Protein AF-A0A4Y3QMG8-F1 (afdb_monomer)

Structure (mmCIF, N/CA/C/O backbone):
data_AF-A0A4Y3QMG8-F1
#
_entry.id   AF-A0A4Y3QMG8-F1
#
loop_
_atom_site.group_PDB
_atom_site.id
_atom_site.type_symbol
_atom_site.label_atom_id
_atom_site.label_alt_id
_atom_site.label_comp_id
_atom_site.label_asym_id
_atom_site.label_entity_id
_atom_site.label_seq_id
_atom_site.pdbx_PDB_ins_code
_atom_site.Cartn_x
_atom_site.Cartn_y
_atom_site.Cartn_z
_atom_site.occupancy
_atom_site.B_iso_or_equiv
_atom_site.auth_seq_id
_atom_site.auth_comp_id
_atom_site.auth_asym_id
_atom_site.auth_atom_id
_atom_site.pdbx_PDB_mode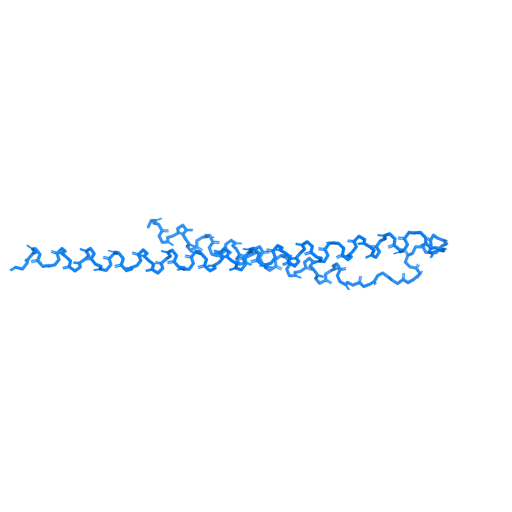l_num
ATOM 1 N N . MET A 1 1 ? -20.392 2.015 13.491 1.00 55.34 1 MET A N 1
ATOM 2 C CA . MET A 1 1 ? -20.307 3.338 12.833 1.00 55.34 1 MET A CA 1
ATOM 3 C C . MET A 1 1 ? -18.857 3.755 12.583 1.00 55.34 1 MET A C 1
ATOM 5 O O . MET A 1 1 ? -18.570 4.089 11.444 1.00 55.34 1 MET A O 1
ATOM 9 N N . ASP A 1 2 ? -17.934 3.649 13.554 1.00 60.28 2 ASP A N 1
ATOM 10 C CA . ASP A 1 2 ? -16.484 3.860 13.311 1.00 60.28 2 ASP A CA 1
ATOM 11 C C . ASP A 1 2 ? -15.742 2.591 12.851 1.00 60.28 2 ASP A C 1
ATOM 13 O O . ASP A 1 2 ? -14.895 2.646 11.957 1.00 60.28 2 ASP A O 1
ATOM 17 N N . THR A 1 3 ? -16.122 1.419 13.363 1.00 64.50 3 THR A N 1
ATOM 18 C CA . THR A 1 3 ? -15.572 0.118 12.937 1.00 64.50 3 THR A CA 1
ATOM 19 C C . THR A 1 3 ? -15.814 -0.150 11.446 1.00 64.50 3 THR A C 1
ATOM 21 O O . THR A 1 3 ? -14.966 -0.730 10.768 1.00 64.50 3 THR A O 1
ATOM 24 N N . ASP A 1 4 ? -16.934 0.349 10.911 1.00 78.69 4 ASP A N 1
ATOM 25 C CA . ASP A 1 4 ? -17.294 0.258 9.491 1.00 78.69 4 ASP A CA 1
ATOM 26 C C . ASP A 1 4 ? -16.368 1.119 8.613 1.00 78.69 4 ASP A C 1
ATOM 28 O O . ASP A 1 4 ? -15.974 0.704 7.523 1.00 78.69 4 ASP A O 1
ATOM 32 N N . VAL A 1 5 ? -15.958 2.296 9.105 1.00 83.88 5 VAL A N 1
ATOM 33 C CA . VAL A 1 5 ? -15.017 3.186 8.405 1.00 83.88 5 VAL A CA 1
ATOM 34 C C . VAL A 1 5 ? -13.621 2.572 8.378 1.00 83.88 5 VAL A C 1
ATOM 36 O O . VAL A 1 5 ? -12.975 2.570 7.330 1.00 83.88 5 VAL A O 1
ATOM 39 N N . LEU A 1 6 ? -13.159 2.004 9.495 1.00 80.94 6 LEU A N 1
ATOM 40 C CA . LEU A 1 6 ? -11.867 1.313 9.556 1.00 80.94 6 LEU A CA 1
ATOM 41 C C . LEU A 1 6 ? -11.854 0.057 8.672 1.00 80.94 6 LEU A C 1
ATOM 43 O O . LEU A 1 6 ? -10.858 -0.213 7.999 1.00 80.94 6 LEU A O 1
ATOM 47 N N . ALA A 1 7 ? -12.968 -0.676 8.603 1.00 78.44 7 ALA A N 1
ATOM 48 C CA . ALA A 1 7 ? -13.117 -1.813 7.697 1.00 78.44 7 ALA A CA 1
ATOM 49 C C . ALA A 1 7 ? -13.047 -1.390 6.217 1.00 78.44 7 ALA A C 1
ATOM 51 O O . ALA A 1 7 ? -12.337 -2.019 5.428 1.00 78.44 7 ALA A O 1
ATOM 52 N N . GLU A 1 8 ? -13.713 -0.296 5.840 1.00 87.06 8 GLU A N 1
ATOM 53 C CA . GLU A 1 8 ? -13.665 0.241 4.474 1.00 87.06 8 GLU A CA 1
ATOM 54 C C . GLU A 1 8 ? -12.264 0.762 4.107 1.00 87.06 8 GLU A C 1
ATOM 56 O O . GLU A 1 8 ? -11.777 0.545 2.991 1.00 87.06 8 GLU A O 1
ATOM 61 N N . GLN A 1 9 ? -11.570 1.401 5.054 1.00 84.88 9 GLN A N 1
ATOM 62 C CA . GLN A 1 9 ? -10.182 1.831 4.878 1.00 84.88 9 GLN A CA 1
ATOM 63 C C . GLN A 1 9 ? -9.247 0.636 4.675 1.00 84.88 9 GLN A C 1
ATOM 65 O O . GLN A 1 9 ? -8.443 0.650 3.742 1.00 84.88 9 GLN A O 1
ATOM 70 N N . ALA A 1 10 ? -9.381 -0.423 5.477 1.00 82.25 10 ALA A N 1
ATOM 71 C CA . ALA A 1 10 ? -8.602 -1.649 5.316 1.00 82.25 10 ALA A CA 1
ATOM 72 C C . ALA A 1 10 ? -8.857 -2.317 3.951 1.00 82.25 10 ALA A C 1
ATOM 74 O O . ALA A 1 10 ? -7.909 -2.674 3.250 1.00 82.25 10 ALA A O 1
ATOM 75 N N . SER A 1 11 ? -10.126 -2.413 3.536 1.00 87.06 11 SER A N 1
ATOM 76 C CA . SER A 1 11 ? -10.531 -2.926 2.218 1.00 87.06 11 SER A CA 1
ATOM 77 C C . SER A 1 11 ? -9.924 -2.109 1.071 1.00 87.06 11 SER A 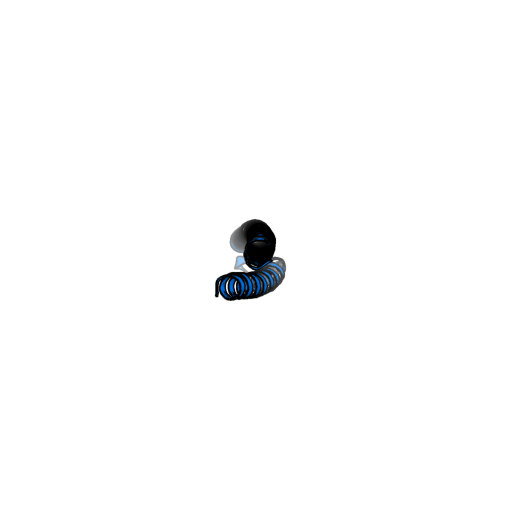C 1
ATOM 79 O O . SER A 1 11 ? -9.357 -2.655 0.120 1.00 87.06 11 SER A O 1
ATOM 81 N N . THR A 1 12 ? -9.979 -0.780 1.170 1.00 90.38 12 THR A N 1
ATOM 82 C CA . THR A 1 12 ? -9.401 0.128 0.172 1.00 90.38 12 THR A CA 1
ATOM 83 C C . THR A 1 12 ? -7.884 -0.006 0.096 1.00 90.38 12 THR A C 1
ATOM 85 O O . THR A 1 12 ? -7.340 -0.109 -1.003 1.00 90.38 12 THR A O 1
ATOM 88 N N . LEU A 1 13 ? -7.199 -0.065 1.240 1.00 83.44 13 LEU A N 1
ATOM 89 C CA . LEU A 1 13 ? -5.751 -0.265 1.293 1.00 83.44 13 LEU A CA 1
ATOM 90 C C . LEU A 1 13 ? -5.338 -1.612 0.687 1.00 83.44 13 LEU A C 1
ATOM 92 O O . LEU A 1 13 ? -4.346 -1.663 -0.034 1.00 83.44 13 LEU A O 1
ATOM 96 N N . GLY A 1 14 ? -6.120 -2.674 0.912 1.00 82.44 14 GLY A N 1
ATOM 97 C CA . GLY A 1 14 ? -5.922 -3.971 0.259 1.00 82.44 14 GLY A CA 1
ATOM 98 C C . GLY A 1 14 ? -5.967 -3.864 -1.267 1.00 82.44 14 GLY A C 1
ATOM 99 O O . GLY A 1 14 ? -4.999 -4.212 -1.938 1.00 82.44 14 GLY A O 1
ATOM 100 N N . ARG A 1 15 ? -7.031 -3.264 -1.818 1.00 88.31 15 ARG A N 1
ATOM 101 C CA . ARG A 1 15 ? -7.170 -3.060 -3.275 1.00 88.31 15 ARG A CA 1
ATOM 102 C C . ARG A 1 15 ? -6.041 -2.214 -3.871 1.00 88.31 15 ARG A C 1
ATOM 104 O O . ARG A 1 15 ? -5.592 -2.476 -4.986 1.00 88.31 15 ARG A O 1
ATOM 111 N N . VAL A 1 16 ? -5.590 -1.186 -3.149 1.00 86.81 16 VAL A N 1
ATOM 112 C CA . VAL A 1 16 ? -4.461 -0.348 -3.579 1.00 86.81 16 VAL A CA 1
ATOM 113 C C . VAL A 1 16 ? -3.157 -1.146 -3.567 1.00 86.81 16 VAL A C 1
ATOM 115 O O . VAL A 1 16 ? -2.391 -1.034 -4.523 1.00 86.81 16 VAL A O 1
ATOM 118 N N . SER A 1 17 ? -2.922 -1.979 -2.548 1.00 80.38 17 SER A N 1
ATOM 119 C CA . SER A 1 17 ? -1.758 -2.873 -2.502 1.00 80.38 17 SER A CA 1
ATOM 120 C C . SER A 1 17 ? -1.726 -3.804 -3.712 1.00 80.38 17 SER A C 1
ATOM 122 O O . SER A 1 17 ? -0.724 -3.829 -4.422 1.00 80.38 17 SER A O 1
ATOM 124 N N . ASP A 1 18 ? -2.841 -4.472 -4.022 1.00 85.62 18 ASP A N 1
ATOM 125 C CA . ASP A 1 18 ? -2.937 -5.382 -5.172 1.00 85.62 18 ASP A CA 1
ATOM 126 C C . ASP A 1 18 ? -2.653 -4.658 -6.501 1.00 85.62 18 ASP A C 1
ATOM 128 O O . ASP A 1 18 ? -1.967 -5.171 -7.390 1.00 85.62 18 ASP A O 1
ATOM 132 N N . SER A 1 19 ? -3.138 -3.419 -6.639 1.00 86.44 19 SER A N 1
ATOM 133 C CA . SER A 1 19 ? -2.875 -2.593 -7.820 1.00 86.44 19 SER A CA 1
ATOM 134 C C . SER A 1 19 ? -1.402 -2.185 -7.937 1.00 86.44 19 SER A C 1
ATOM 136 O O . SER A 1 19 ? -0.8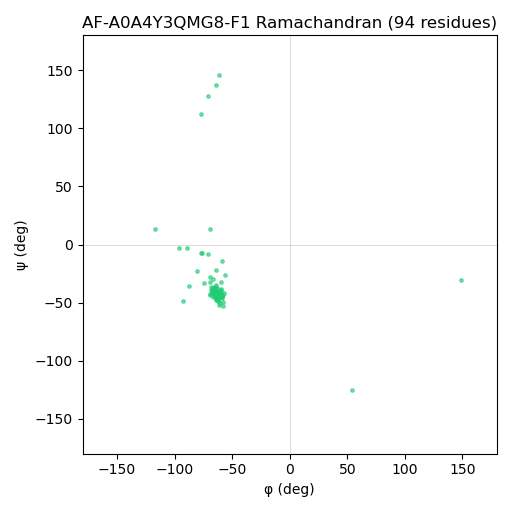69 -2.139 -9.048 1.00 86.44 19 SER A O 1
ATOM 138 N N . LEU A 1 20 ? -0.738 -1.874 -6.820 1.00 82.44 20 LEU A N 1
ATOM 139 C CA . LEU A 1 20 ? 0.702 -1.593 -6.784 1.00 82.44 20 LEU A CA 1
ATOM 140 C C . LEU A 1 20 ? 1.521 -2.859 -7.065 1.00 82.44 20 LEU A C 1
ATOM 142 O O . LEU A 1 20 ? 2.595 -2.786 -7.674 1.00 82.44 20 LEU A O 1
ATOM 146 N N . ASP A 1 21 ? 1.009 -4.023 -6.661 1.00 80.31 21 ASP A N 1
ATOM 147 C CA . ASP A 1 21 ? 1.590 -5.323 -6.970 1.00 80.31 21 ASP A CA 1
ATOM 148 C C . ASP A 1 21 ? 1.623 -5.597 -8.470 1.00 80.31 21 ASP A C 1
ATOM 150 O O . ASP A 1 21 ? 2.696 -5.831 -9.042 1.00 80.31 21 ASP A O 1
ATOM 154 N N . ALA A 1 22 ? 0.472 -5.444 -9.123 1.00 82.19 22 ALA A N 1
ATOM 155 C CA . ALA A 1 22 ? 0.352 -5.572 -10.569 1.00 82.19 22 ALA A CA 1
ATOM 156 C C . ALA A 1 22 ? 1.241 -4.560 -11.317 1.00 82.19 22 ALA A C 1
ATOM 158 O O . ALA A 1 22 ? 1.947 -4.928 -12.260 1.00 82.19 22 ALA A O 1
ATOM 159 N N . ALA A 1 23 ? 1.260 -3.297 -10.874 1.00 79.75 23 ALA A N 1
ATOM 160 C CA . ALA A 1 23 ? 2.053 -2.246 -11.509 1.00 79.75 23 ALA A CA 1
ATOM 161 C C . ALA A 1 23 ? 3.564 -2.517 -11.430 1.00 79.75 23 ALA A C 1
ATOM 163 O O . ALA A 1 23 ? 4.277 -2.297 -12.411 1.00 79.75 23 ALA A O 1
ATOM 164 N N . ALA A 1 24 ? 4.069 -3.029 -10.302 1.00 75.25 24 ALA A N 1
ATOM 165 C CA . ALA A 1 24 ? 5.503 -3.306 -10.183 1.00 75.25 24 ALA A CA 1
ATOM 166 C C . ALA A 1 24 ? 5.920 -4.547 -10.969 1.00 75.25 24 ALA A C 1
ATOM 168 O O . ALA A 1 24 ? 7.013 -4.565 -11.529 1.00 75.25 24 ALA A O 1
ATOM 169 N N . SER A 1 25 ? 5.047 -5.555 -11.066 1.00 74.44 25 SER A N 1
ATOM 170 C CA . SER A 1 25 ? 5.289 -6.714 -11.930 1.00 74.44 25 SER A CA 1
ATOM 171 C C . SER A 1 25 ? 5.434 -6.290 -13.400 1.00 74.44 25 SER A C 1
ATOM 173 O O . SER A 1 25 ? 6.367 -6.716 -14.083 1.00 74.44 25 SER A O 1
ATOM 175 N N . ALA A 1 26 ? 4.586 -5.363 -13.862 1.00 75.00 26 ALA A N 1
ATOM 176 C CA . ALA A 1 26 ? 4.687 -4.795 -15.204 1.00 75.00 26 ALA A CA 1
ATOM 177 C C . ALA A 1 26 ? 5.963 -3.952 -15.395 1.00 75.00 26 ALA A C 1
ATOM 179 O O . ALA A 1 26 ? 6.665 -4.119 -16.392 1.00 75.00 26 ALA A O 1
ATOM 180 N N . ALA A 1 27 ? 6.298 -3.084 -14.433 1.00 68.56 27 ALA A N 1
ATOM 181 C CA . ALA A 1 27 ? 7.479 -2.216 -14.503 1.00 68.56 27 ALA A CA 1
ATOM 182 C C . ALA A 1 27 ? 8.813 -2.980 -14.392 1.00 68.56 27 ALA A C 1
ATOM 184 O O . ALA A 1 27 ? 9.823 -2.538 -14.935 1.00 68.56 27 ALA A O 1
ATOM 185 N N . GLY A 1 28 ? 8.824 -4.125 -13.705 1.00 65.88 28 GLY A N 1
ATOM 186 C CA . GLY A 1 28 ? 10.004 -4.975 -13.539 1.00 65.88 28 GLY A CA 1
ATOM 187 C C . GLY A 1 28 ? 10.354 -5.824 -14.762 1.00 65.88 28 GLY A C 1
ATOM 188 O O . GLY A 1 28 ? 11.403 -6.464 -14.762 1.00 65.88 28 GLY A O 1
ATOM 189 N N . THR A 1 29 ? 9.511 -5.845 -15.800 1.00 70.06 29 THR A N 1
ATOM 190 C CA . THR A 1 29 ? 9.788 -6.592 -17.033 1.00 70.06 29 THR A CA 1
ATOM 191 C C . THR A 1 29 ? 10.803 -5.815 -17.885 1.00 70.06 29 THR A C 1
ATOM 193 O O . THR A 1 29 ? 10.465 -4.742 -18.389 1.00 70.06 29 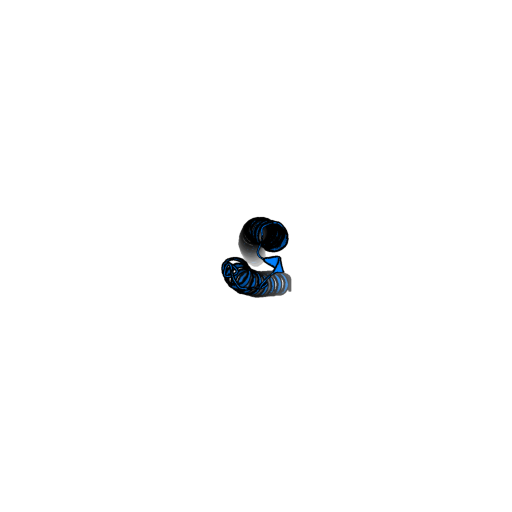THR A O 1
ATOM 196 N N . PRO A 1 30 ? 12.043 -6.314 -18.074 1.00 64.38 30 PRO A N 1
ATOM 197 C CA . PRO A 1 30 ? 13.063 -5.590 -18.826 1.00 64.38 30 PRO A CA 1
ATOM 198 C C . PRO A 1 30 ? 12.644 -5.412 -20.284 1.00 64.38 30 PRO A C 1
ATOM 200 O O . PRO A 1 30 ? 12.175 -6.356 -20.925 1.00 64.38 30 PRO A O 1
ATOM 203 N N . LEU A 1 31 ? 12.870 -4.221 -20.839 1.00 65.81 31 LEU A N 1
ATOM 204 C CA . LEU A 1 31 ? 12.669 -3.999 -22.267 1.00 65.81 31 LEU A CA 1
ATOM 205 C C . LEU A 1 31 ? 13.766 -4.740 -23.050 1.00 65.81 31 LEU A C 1
ATOM 207 O O . LEU A 1 31 ? 14.952 -4.551 -22.758 1.00 65.81 31 LEU A O 1
ATOM 211 N N . PRO A 1 32 ? 13.418 -5.578 -24.046 1.00 66.56 32 PRO A N 1
ATOM 212 C CA . PRO A 1 32 ? 14.424 -6.242 -24.861 1.00 66.56 32 PRO A CA 1
ATOM 213 C C . PRO A 1 32 ? 15.267 -5.201 -25.603 1.00 66.56 32 PRO A C 1
ATOM 215 O O . PRO A 1 32 ? 14.758 -4.168 -26.035 1.00 66.56 32 PRO A O 1
ATOM 218 N N . GLY A 1 33 ? 16.557 -5.482 -25.808 1.00 60.50 33 GLY A N 1
ATOM 219 C CA . GLY A 1 33 ? 17.473 -4.567 -26.505 1.00 60.50 33 GLY A CA 1
ATOM 220 C C . GLY A 1 33 ? 17.046 -4.221 -27.939 1.00 60.50 33 GLY A C 1
ATOM 221 O O . GLY A 1 33 ? 17.541 -3.260 -28.510 1.00 60.50 33 GLY A O 1
ATOM 222 N N . SER A 1 34 ? 16.099 -4.964 -28.516 1.00 62.91 34 SER A N 1
ATOM 223 C CA . SER A 1 34 ? 15.482 -4.704 -29.819 1.00 62.91 34 SER A CA 1
ATOM 224 C C . SER A 1 34 ? 14.153 -3.936 -29.755 1.00 62.91 34 SER A C 1
ATOM 226 O O . SER A 1 34 ? 13.618 -3.604 -30.812 1.00 62.91 34 SER A O 1
ATOM 228 N N . ALA A 1 35 ? 13.621 -3.621 -28.564 1.00 63.81 35 ALA A N 1
ATOM 229 C CA . ALA A 1 35 ? 12.291 -3.023 -28.368 1.00 63.81 35 ALA A CA 1
ATOM 230 C C . ALA A 1 35 ? 12.086 -1.704 -29.128 1.00 63.81 35 ALA A C 1
ATOM 232 O O . ALA A 1 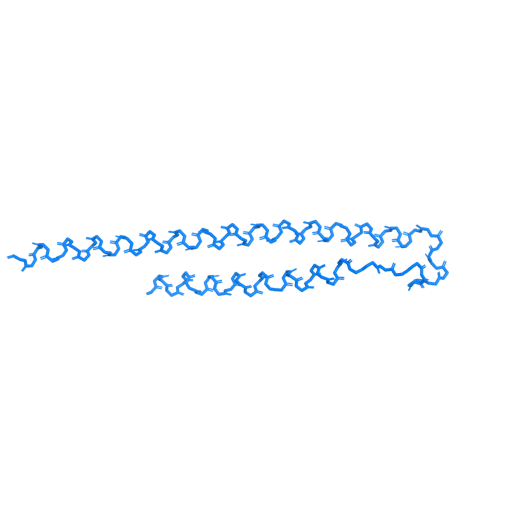35 ? 10.962 -1.361 -29.481 1.00 63.81 35 ALA A O 1
ATOM 233 N N . PHE A 1 36 ? 13.174 -0.982 -29.405 1.00 67.56 36 PHE A N 1
ATOM 234 C CA . PHE A 1 36 ? 13.147 0.298 -30.110 1.00 67.56 36 PHE A CA 1
ATOM 235 C C . PHE A 1 36 ? 13.887 0.282 -31.459 1.00 67.56 36 PHE A C 1
ATOM 237 O O . PHE A 1 36 ? 14.143 1.339 -32.038 1.00 67.56 36 PHE A O 1
ATOM 244 N N . GLY A 1 37 ? 14.238 -0.894 -31.994 1.00 66.94 37 GLY A N 1
ATOM 245 C CA . GLY A 1 37 ? 14.910 -1.008 -33.294 1.00 66.94 37 GLY A CA 1
ATOM 246 C C . GLY A 1 37 ? 16.194 -0.166 -33.376 1.00 66.94 37 GLY A C 1
ATOM 247 O O . GLY A 1 37 ? 17.069 -0.276 -32.525 1.00 66.94 37 GLY A O 1
ATOM 248 N N . VAL A 1 38 ? 16.309 0.708 -34.381 1.00 59.44 38 VAL A N 1
ATOM 249 C CA . VAL A 1 38 ? 17.494 1.571 -34.606 1.00 59.44 38 VAL A CA 1
ATOM 250 C C . VAL A 1 38 ? 17.726 2.586 -33.470 1.00 59.44 38 VAL A C 1
ATOM 252 O O . VAL A 1 38 ? 18.856 3.022 -33.261 1.00 59.44 38 VAL A O 1
ATOM 255 N N . LEU A 1 39 ? 16.694 2.920 -32.684 1.00 58.84 39 LEU A N 1
ATOM 256 C CA . LEU A 1 39 ? 16.800 3.806 -31.513 1.00 58.84 39 LEU A CA 1
ATOM 257 C C . LEU A 1 39 ? 17.441 3.117 -30.292 1.00 58.84 39 LEU A C 1
ATOM 259 O O . LEU A 1 39 ? 17.726 3.772 -29.288 1.00 58.84 39 LEU A O 1
ATOM 263 N N . ALA A 1 40 ? 17.688 1.805 -30.365 1.00 57.62 40 ALA A N 1
ATOM 264 C CA . ALA A 1 40 ? 18.327 1.035 -29.303 1.00 57.62 40 ALA A CA 1
ATOM 265 C C . ALA A 1 40 ? 19.827 1.333 -29.115 1.00 57.62 40 ALA A C 1
ATOM 267 O O . ALA A 1 40 ? 20.415 0.887 -28.134 1.00 57.62 40 ALA A O 1
ATOM 268 N N . SER A 1 41 ? 20.448 2.114 -30.005 1.00 58.78 41 SER A N 1
ATOM 269 C CA . SER A 1 41 ? 21.893 2.387 -30.048 1.00 58.78 41 SER A CA 1
ATOM 270 C C . SER A 1 41 ? 22.460 3.250 -28.902 1.00 58.78 41 SER A C 1
ATOM 272 O O . SER A 1 41 ? 23.618 3.652 -28.965 1.00 58.78 41 SER A O 1
ATOM 274 N N . GLY A 1 42 ? 21.712 3.473 -27.814 1.00 58.94 42 GLY A N 1
ATOM 275 C CA . GLY A 1 42 ? 22.332 3.787 -26.516 1.00 58.94 42 GLY A CA 1
ATOM 276 C C . GLY A 1 42 ? 21.540 4.696 -25.579 1.00 58.94 42 GLY A C 1
ATOM 277 O O . GLY A 1 42 ? 21.645 4.537 -24.368 1.00 58.94 42 GLY A O 1
ATOM 278 N N . ILE A 1 43 ? 20.719 5.617 -26.094 1.00 65.75 43 ILE A N 1
ATOM 279 C CA . ILE A 1 43 ? 20.067 6.637 -25.244 1.00 65.75 43 ILE A CA 1
ATOM 280 C C . ILE A 1 43 ? 18.682 6.188 -24.773 1.00 65.75 43 ILE A C 1
ATOM 282 O O . ILE A 1 43 ? 18.380 6.255 -23.584 1.00 65.75 43 ILE A O 1
ATOM 286 N N . VAL A 1 44 ? 17.839 5.704 -25.689 1.00 70.69 44 VAL A N 1
ATOM 287 C CA . VAL A 1 44 ? 16.423 5.430 -25.386 1.00 70.69 44 VAL A CA 1
ATOM 288 C C . VAL A 1 44 ? 16.273 4.238 -24.444 1.00 70.69 44 VAL A C 1
ATOM 290 O O . VAL A 1 44 ? 15.520 4.312 -23.481 1.00 70.69 44 VAL A O 1
ATOM 293 N N . VAL A 1 45 ? 17.039 3.166 -24.664 1.00 71.69 45 VAL A N 1
ATOM 294 C CA . VAL A 1 45 ? 16.998 1.965 -23.811 1.00 71.69 45 VAL A CA 1
ATOM 295 C C . VAL A 1 45 ? 17.551 2.260 -22.414 1.00 71.69 45 VAL A C 1
ATOM 297 O O . VAL A 1 45 ? 16.958 1.841 -21.425 1.00 71.69 45 VAL A O 1
ATOM 300 N N . GLY A 1 46 ? 18.643 3.027 -22.313 1.00 71.88 46 GLY A N 1
ATOM 301 C CA . GLY A 1 46 ? 19.207 3.441 -21.025 1.00 71.88 46 GLY A CA 1
ATOM 302 C C . GLY A 1 46 ? 18.248 4.325 -20.224 1.00 71.88 46 GLY A C 1
ATOM 303 O O . GLY A 1 46 ? 18.002 4.057 -19.050 1.00 71.88 46 GLY A O 1
ATOM 304 N N . ALA A 1 47 ? 17.647 5.330 -20.868 1.00 76.44 47 ALA A N 1
ATOM 305 C CA . ALA A 1 47 ? 16.654 6.197 -20.238 1.00 76.44 47 ALA A CA 1
ATOM 306 C C . ALA A 1 47 ? 15.380 5.433 -19.838 1.00 76.44 47 ALA A C 1
ATOM 308 O O . ALA A 1 47 ? 14.869 5.640 -18.740 1.00 76.44 47 ALA A O 1
ATOM 309 N N . ALA A 1 48 ? 14.894 4.517 -20.683 1.00 75.12 48 ALA A N 1
ATOM 310 C CA . ALA A 1 48 ? 13.719 3.701 -20.389 1.00 75.12 48 ALA A CA 1
ATOM 311 C C . ALA A 1 48 ? 13.963 2.740 -19.214 1.00 75.12 48 ALA A C 1
ATOM 313 O O . ALA A 1 48 ? 13.127 2.648 -18.320 1.00 75.12 48 ALA A O 1
ATOM 314 N N . ASN A 1 49 ? 15.130 2.091 -19.159 1.00 74.75 49 ASN A N 1
ATOM 315 C CA . ASN A 1 49 ? 15.512 1.244 -18.027 1.00 74.75 49 ASN A CA 1
ATOM 316 C C . ASN A 1 49 ? 15.725 2.063 -16.744 1.00 74.75 49 ASN A C 1
ATOM 318 O O . ASN A 1 49 ? 15.336 1.627 -15.663 1.00 74.75 49 ASN A O 1
ATOM 322 N N . GLY A 1 50 ? 16.292 3.270 -16.850 1.00 79.00 50 GLY A N 1
ATOM 323 C CA . GLY A 1 50 ? 16.411 4.196 -15.723 1.00 79.00 50 GLY A CA 1
ATOM 324 C C . GLY A 1 50 ? 15.049 4.644 -15.188 1.00 79.00 50 GLY A C 1
ATOM 325 O O . GLY A 1 50 ? 14.842 4.674 -13.975 1.00 79.00 50 GLY A O 1
ATOM 326 N N . LEU A 1 51 ? 14.095 4.939 -16.075 1.00 80.69 51 LEU A N 1
ATOM 327 C CA . LEU A 1 51 ? 12.720 5.260 -15.696 1.00 80.69 51 LEU A CA 1
ATOM 328 C C . LEU A 1 51 ? 12.047 4.059 -15.024 1.00 80.69 51 LEU A C 1
ATOM 330 O O . LEU A 1 51 ? 11.507 4.217 -13.937 1.00 80.69 51 LEU A O 1
ATOM 334 N N . ALA A 1 52 ? 12.159 2.863 -15.608 1.00 78.31 52 ALA A N 1
ATOM 335 C CA . ALA A 1 52 ? 11.631 1.631 -15.025 1.00 78.31 52 ALA A CA 1
ATOM 336 C C . ALA A 1 52 ? 12.203 1.369 -13.621 1.00 78.31 52 ALA A C 1
ATOM 338 O O . ALA A 1 52 ? 11.453 1.053 -12.700 1.00 78.31 52 ALA A O 1
ATOM 339 N N . SER A 1 53 ? 13.508 1.590 -13.420 1.00 79.56 53 SER A N 1
ATOM 340 C CA . SER A 1 53 ? 14.153 1.468 -12.108 1.00 79.56 53 SER A CA 1
ATOM 341 C C . SER A 1 53 ? 13.620 2.484 -11.091 1.00 79.56 53 SER A C 1
ATOM 343 O O . SER A 1 53 ? 13.366 2.119 -9.945 1.00 79.56 53 SER A O 1
ATOM 345 N N . ASN A 1 54 ? 13.431 3.748 -11.485 1.00 83.44 54 ASN A N 1
ATOM 346 C CA . ASN A 1 54 ? 12.850 4.768 -10.603 1.00 83.44 54 ASN A CA 1
ATOM 347 C C . ASN A 1 54 ? 11.382 4.457 -10.277 1.00 83.44 54 ASN A C 1
ATOM 349 O O . ASN A 1 54 ? 10.957 4.583 -9.132 1.00 83.44 54 ASN A O 1
ATOM 353 N N . THR A 1 55 ? 10.609 4.001 -11.264 1.00 81.44 55 THR A N 1
ATOM 354 C CA . THR A 1 55 ? 9.230 3.549 -11.063 1.00 81.44 55 THR A CA 1
ATOM 355 C C . THR A 1 55 ? 9.176 2.371 -10.094 1.00 81.44 55 THR A C 1
ATOM 357 O O . THR A 1 55 ? 8.351 2.383 -9.186 1.00 81.44 55 THR A O 1
ATOM 360 N N . ALA A 1 56 ? 10.078 1.394 -10.216 1.00 77.75 56 ALA A N 1
ATOM 361 C CA . ALA A 1 56 ? 10.165 0.276 -9.281 1.00 77.75 56 ALA A CA 1
ATOM 362 C C . ALA A 1 56 ? 10.464 0.740 -7.843 1.00 77.75 56 ALA A C 1
ATOM 364 O O . ALA A 1 56 ? 9.833 0.257 -6.905 1.00 77.75 56 ALA A O 1
ATOM 365 N N . GLN A 1 57 ? 11.360 1.717 -7.660 1.00 82.81 57 GLN A N 1
ATOM 366 C CA . GLN A 1 57 ? 11.640 2.305 -6.344 1.00 82.81 57 GLN A CA 1
ATOM 367 C C . GLN A 1 57 ? 10.423 3.033 -5.761 1.00 82.81 57 GLN A C 1
ATOM 369 O O . GLN A 1 57 ? 10.062 2.787 -4.612 1.00 82.81 57 GLN A O 1
ATOM 374 N N . LEU A 1 58 ? 9.746 3.871 -6.553 1.00 85.81 58 LEU A N 1
ATOM 375 C CA . LEU A 1 58 ? 8.525 4.561 -6.124 1.00 85.81 58 LEU A CA 1
ATOM 376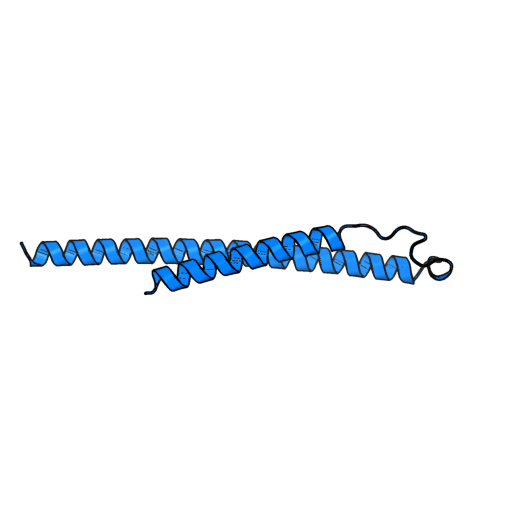 C C . LEU A 1 58 ? 7.421 3.573 -5.733 1.00 85.81 58 LEU A C 1
ATOM 378 O O . LEU A 1 58 ? 6.750 3.769 -4.722 1.00 85.81 58 LEU A O 1
ATOM 382 N N . LEU A 1 59 ? 7.257 2.494 -6.502 1.00 84.00 59 LEU A N 1
ATOM 383 C CA . LEU A 1 59 ? 6.301 1.432 -6.192 1.00 84.00 59 LEU A CA 1
ATOM 384 C C . LEU A 1 59 ? 6.674 0.693 -4.902 1.00 84.00 59 LEU A C 1
ATOM 386 O O . LEU A 1 59 ? 5.784 0.375 -4.119 1.00 84.00 59 LEU A O 1
ATOM 390 N N . SER A 1 60 ? 7.964 0.470 -4.641 1.00 83.06 60 SER A N 1
ATOM 391 C CA . SER A 1 60 ? 8.434 -0.098 -3.373 1.00 83.06 60 SER A CA 1
ATOM 392 C C . SER A 1 60 ? 8.060 0.793 -2.187 1.00 83.06 60 SER A C 1
ATOM 394 O O . SER A 1 60 ? 7.437 0.319 -1.239 1.00 83.06 60 SER A O 1
ATOM 396 N N . SER A 1 61 ? 8.353 2.094 -2.257 1.00 88.12 61 SER A N 1
ATOM 397 C CA . SER A 1 61 ? 7.993 3.041 -1.192 1.00 88.12 61 SER A CA 1
ATOM 398 C C . SER A 1 61 ? 6.478 3.169 -1.011 1.00 88.12 61 SER A C 1
ATOM 400 O O . SER A 1 61 ? 5.995 3.274 0.114 1.00 88.12 61 SER A O 1
ATOM 402 N N . ALA A 1 62 ? 5.707 3.119 -2.101 1.00 84.38 62 ALA A N 1
ATOM 403 C CA . ALA A 1 62 ? 4.249 3.128 -2.031 1.00 84.38 62 ALA A CA 1
ATOM 404 C C . ALA A 1 62 ? 3.704 1.889 -1.300 1.00 84.38 62 ALA A C 1
ATOM 406 O O . ALA A 1 62 ? 2.796 2.020 -0.482 1.00 84.38 62 ALA A O 1
ATOM 407 N N . ARG A 1 63 ? 4.277 0.701 -1.533 1.00 82.44 63 ARG A N 1
ATOM 408 C CA . ARG A 1 63 ? 3.901 -0.525 -0.808 1.00 82.44 63 ARG A CA 1
ATOM 409 C C . ARG A 1 63 ? 4.226 -0.439 0.679 1.00 82.44 63 ARG A C 1
ATOM 411 O O . ARG A 1 63 ? 3.392 -0.809 1.498 1.00 82.44 63 ARG A O 1
ATOM 418 N N . GLU A 1 64 ? 5.403 0.072 1.036 1.00 88.19 64 GLU A N 1
ATOM 419 C CA . GLU A 1 64 ? 5.781 0.278 2.442 1.00 88.19 64 GLU A CA 1
ATOM 420 C C . GLU A 1 64 ? 4.822 1.241 3.153 1.00 88.19 64 GLU A C 1
ATOM 422 O O . GLU A 1 64 ? 4.403 0.988 4.288 1.00 88.19 64 GLU A O 1
ATOM 427 N N . LEU A 1 65 ? 4.420 2.318 2.472 1.00 88.75 65 LEU A N 1
ATOM 428 C CA . LEU A 1 65 ? 3.430 3.257 2.988 1.00 88.75 65 LEU A CA 1
ATOM 429 C C . LEU A 1 65 ? 2.073 2.576 3.203 1.00 88.75 65 LEU A C 1
ATOM 431 O O . LEU A 1 65 ? 1.500 2.702 4.283 1.00 88.75 65 LEU A O 1
ATOM 435 N N . VAL A 1 66 ? 1.579 1.824 2.216 1.00 86.62 66 VAL A N 1
ATOM 436 C CA . VAL A 1 66 ? 0.303 1.097 2.323 1.00 86.62 66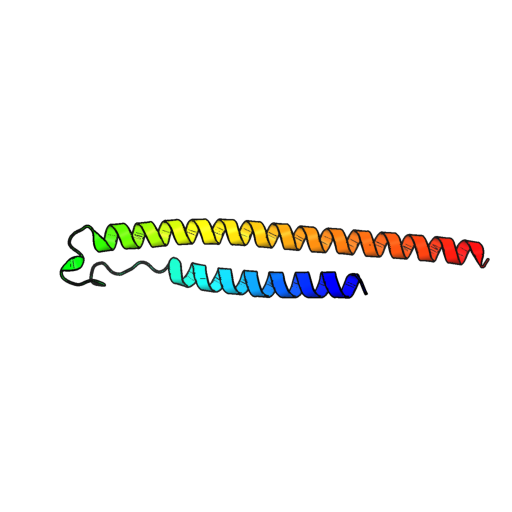 VAL A CA 1
ATOM 437 C C . VAL A 1 66 ? 0.338 0.084 3.468 1.00 86.62 66 VAL A C 1
ATOM 439 O O . VAL A 1 66 ? -0.589 0.062 4.274 1.00 86.62 66 VAL A O 1
ATOM 442 N N . ALA A 1 67 ? 1.419 -0.686 3.611 1.00 84.38 67 ALA A N 1
ATOM 443 C CA . ALA A 1 67 ? 1.585 -1.632 4.714 1.00 84.38 67 ALA A CA 1
ATOM 444 C C . ALA A 1 67 ? 1.587 -0.927 6.084 1.00 84.38 67 ALA A C 1
ATOM 446 O O . ALA A 1 67 ? 0.967 -1.391 7.043 1.00 84.38 67 ALA A O 1
ATOM 447 N N . THR A 1 68 ? 2.235 0.237 6.172 1.00 92.12 68 THR A N 1
ATOM 448 C CA . THR A 1 68 ? 2.241 1.058 7.391 1.00 92.12 68 THR A CA 1
ATOM 449 C C . THR A 1 68 ? 0.840 1.575 7.719 1.00 92.12 68 THR A C 1
ATOM 451 O O . THR A 1 68 ? 0.415 1.513 8.873 1.00 92.12 68 THR A O 1
ATOM 454 N N . MET A 1 69 ? 0.091 2.037 6.714 1.00 87.12 69 MET A N 1
ATOM 455 C CA . MET A 1 69 ? -1.292 2.485 6.886 1.00 87.12 69 MET A CA 1
ATOM 456 C C . MET A 1 69 ? -2.214 1.339 7.312 1.00 87.12 69 MET A C 1
ATOM 458 O O . MET A 1 69 ? -3.016 1.527 8.220 1.00 87.12 69 MET A O 1
ATOM 462 N N . GLN A 1 70 ? -2.070 0.146 6.725 1.00 85.38 70 GLN A N 1
ATOM 463 C CA . GLN A 1 70 ? -2.837 -1.041 7.122 1.00 85.38 70 GLN A CA 1
ATOM 464 C C . GLN A 1 70 ? -2.598 -1.389 8.591 1.00 85.38 70 GLN A C 1
ATOM 466 O O . GLN A 1 70 ? -3.554 -1.600 9.335 1.00 85.38 70 GLN A O 1
ATOM 471 N N . LYS A 1 71 ? -1.334 -1.368 9.030 1.00 89.25 71 LYS A N 1
ATOM 472 C CA . LYS A 1 71 ? -0.988 -1.568 10.440 1.00 89.25 71 LYS A CA 1
ATOM 473 C C . LYS A 1 71 ? -1.613 -0.496 11.336 1.00 89.25 71 LYS A C 1
ATOM 475 O O . LYS A 1 71 ? -2.135 -0.825 12.394 1.00 89.25 71 LYS A O 1
ATOM 480 N N . GLY A 1 72 ? -1.585 0.769 10.917 1.00 88.81 72 GLY A N 1
ATOM 481 C CA . GLY A 1 72 ? -2.214 1.867 11.655 1.00 88.81 72 GLY A CA 1
ATOM 482 C C . GLY A 1 72 ? -3.726 1.688 11.816 1.00 88.81 72 GLY A C 1
ATOM 483 O O . GLY A 1 72 ? -4.242 1.843 12.917 1.00 88.81 72 GLY A O 1
ATOM 484 N N . VAL A 1 73 ? -4.421 1.300 10.742 1.00 89.25 73 VAL A N 1
ATOM 485 C CA . VAL A 1 73 ? -5.866 1.013 10.763 1.00 89.25 73 VAL A CA 1
ATOM 486 C C . VAL A 1 73 ? -6.179 -0.173 11.676 1.00 89.25 73 VAL A C 1
ATOM 488 O O . VAL A 1 73 ? -7.144 -0.115 12.434 1.00 89.25 73 VAL A O 1
ATOM 491 N N . GLN A 1 74 ? -5.356 -1.223 11.647 1.00 86.88 74 GLN A N 1
ATOM 492 C CA . GLN A 1 74 ? -5.527 -2.376 12.528 1.00 86.88 74 GLN A CA 1
ATOM 493 C C . GLN A 1 74 ? -5.385 -1.990 14.005 1.00 86.88 74 GLN A C 1
ATOM 495 O O . GLN A 1 74 ? -6.269 -2.307 14.795 1.00 86.88 74 GLN A O 1
ATOM 500 N N . VAL A 1 75 ? -4.325 -1.258 14.360 1.00 89.81 75 VAL A N 1
ATOM 501 C CA . VAL A 1 75 ? -4.100 -0.790 15.739 1.00 89.81 75 VAL A CA 1
ATOM 502 C C . VAL A 1 75 ? -5.236 0.119 16.201 1.00 89.81 75 VAL A C 1
ATOM 504 O O . VAL A 1 75 ? -5.717 -0.027 17.318 1.00 89.81 75 VAL A O 1
ATOM 507 N N . ALA A 1 76 ? -5.702 1.032 15.342 1.00 86.12 76 ALA A N 1
ATOM 508 C CA . ALA A 1 76 ? -6.839 1.884 15.669 1.00 86.12 76 ALA A CA 1
ATOM 509 C C . ALA A 1 76 ? -8.083 1.047 15.985 1.00 86.12 76 ALA A C 1
ATOM 511 O O . ALA A 1 76 ? -8.754 1.316 16.975 1.00 86.12 76 ALA A O 1
ATOM 512 N N . ARG A 1 77 ? -8.363 0.011 15.183 1.00 85.00 77 ARG A N 1
ATOM 513 C CA . ARG A 1 77 ? -9.513 -0.872 15.403 1.00 85.00 77 ARG A CA 1
ATOM 514 C C . ARG A 1 77 ? -9.415 -1.614 16.735 1.00 85.00 77 ARG A C 1
ATOM 516 O O . ARG A 1 77 ? -10.372 -1.586 17.492 1.00 85.00 77 ARG A O 1
ATOM 523 N N . GLU A 1 78 ? -8.255 -2.194 17.034 1.00 86.69 78 GLU A N 1
ATOM 524 C CA . GLU A 1 78 ? -7.998 -2.871 18.313 1.00 86.69 78 GLU A CA 1
ATOM 525 C C . GLU A 1 78 ? -8.204 -1.915 19.503 1.00 86.69 78 GLU A C 1
ATOM 527 O O . GLU A 1 78 ? -8.885 -2.263 20.461 1.00 86.69 78 GLU A O 1
ATOM 532 N N . SER A 1 79 ? -7.719 -0.671 19.413 1.00 88.12 79 SER A N 1
ATOM 533 C CA . SER A 1 79 ? -7.946 0.336 20.460 1.00 88.12 79 SER A CA 1
ATOM 534 C C . SER A 1 79 ? -9.414 0.751 20.609 1.00 88.12 79 SER A C 1
ATOM 536 O O . SER A 1 79 ? -9.856 1.009 21.726 1.00 88.12 79 SER A O 1
ATOM 538 N N . PHE A 1 80 ? -10.178 0.844 19.514 1.00 87.00 80 PHE A N 1
ATOM 539 C CA . PHE A 1 80 ? -11.616 1.126 19.595 1.00 87.00 80 PHE A CA 1
ATOM 540 C C . PHE A 1 80 ? -12.374 -0.022 20.265 1.00 87.00 80 PHE A C 1
ATOM 542 O O . PHE A 1 80 ? -13.186 0.245 21.150 1.00 87.00 80 PHE A O 1
ATOM 549 N N . ASP A 1 81 ? -12.066 -1.267 19.895 1.00 86.62 81 ASP A N 1
ATOM 550 C CA . ASP A 1 81 ? -12.685 -2.460 20.480 1.00 86.62 81 ASP A CA 1
ATOM 551 C C . ASP A 1 81 ? -12.400 -2.533 22.000 1.00 86.62 81 ASP A C 1
ATOM 553 O O . ASP A 1 81 ? -13.311 -2.764 22.794 1.00 86.62 81 ASP A O 1
ATOM 557 N N . GLU A 1 82 ? -11.165 -2.237 22.429 1.00 87.00 82 GLU A N 1
ATOM 558 C CA . GLU A 1 82 ? -10.788 -2.175 23.853 1.00 87.00 82 GLU A CA 1
ATOM 559 C C . GLU A 1 82 ? -11.543 -1.084 24.632 1.00 87.00 82 GLU A C 1
ATOM 561 O O . GLU A 1 82 ? -11.948 -1.296 25.779 1.00 87.00 82 GLU A O 1
ATOM 566 N N . VAL A 1 83 ? -11.722 0.101 24.038 1.00 87.25 83 VAL A N 1
ATOM 567 C CA . VAL A 1 83 ? -12.464 1.206 24.668 1.00 87.25 83 VAL A CA 1
ATOM 568 C C . VAL A 1 83 ? -13.950 0.870 24.780 1.00 87.25 83 VAL A C 1
ATOM 570 O O . VAL A 1 83 ? -14.572 1.185 25.796 1.00 87.25 83 VAL A O 1
ATOM 573 N N . GLU A 1 84 ? -14.523 0.223 23.765 1.00 86.19 84 GLU A N 1
ATOM 574 C CA . GLU A 1 84 ? -15.919 -0.211 23.782 1.00 86.19 84 GLU A CA 1
ATOM 575 C C . GLU A 1 84 ? -16.156 -1.278 24.860 1.00 86.19 84 GLU A C 1
ATOM 577 O O . GLU A 1 84 ? -17.097 -1.154 25.646 1.00 86.19 84 GLU A O 1
ATOM 582 N N . GLU A 1 85 ? -15.262 -2.262 24.986 1.00 86.75 85 GLU A N 1
ATOM 583 C CA . GLU A 1 85 ? -15.344 -3.288 26.031 1.00 86.75 85 GLU A CA 1
ATOM 584 C C . GLU A 1 85 ? -15.252 -2.681 27.442 1.00 86.75 85 GLU A C 1
ATOM 586 O O . GLU A 1 85 ? -16.055 -3.014 28.319 1.00 86.75 85 GLU A O 1
ATOM 591 N N . GLN A 1 86 ? -14.344 -1.721 27.655 1.00 86.62 86 GLN A N 1
ATOM 592 C CA . GLN A 1 86 ? -14.247 -0.986 28.921 1.00 86.62 86 GLN A CA 1
ATOM 593 C C . GLN A 1 86 ? -15.518 -0.186 29.227 1.00 86.62 86 GLN A C 1
ATOM 595 O O . GLN A 1 86 ? -15.985 -0.182 30.367 1.00 86.62 86 GLN A O 1
ATOM 600 N N . ALA A 1 87 ? -16.103 0.476 28.227 1.00 83.75 87 ALA A N 1
ATOM 601 C CA . ALA A 1 87 ? -17.331 1.243 28.407 1.00 83.75 87 ALA A CA 1
ATOM 602 C C . ALA A 1 87 ? -18.521 0.342 28.782 1.00 83.75 87 ALA A C 1
ATOM 604 O O . ALA A 1 87 ? -19.294 0.689 29.679 1.00 83.75 87 ALA A O 1
ATOM 605 N N . VAL A 1 88 ? -18.642 -0.828 28.145 1.00 88.50 88 VAL A N 1
ATOM 606 C CA . VAL A 1 88 ? -19.674 -1.826 28.468 1.00 88.50 88 VAL A CA 1
ATOM 607 C C . VAL A 1 88 ? -19.491 -2.362 29.888 1.00 88.50 88 VAL A C 1
ATOM 609 O O . VAL A 1 88 ? -20.469 -2.436 30.633 1.00 88.50 88 VAL A O 1
ATOM 612 N N . ALA A 1 89 ? -18.259 -2.685 30.289 1.00 86.69 89 ALA A N 1
ATOM 613 C CA . ALA A 1 89 ? -17.965 -3.176 31.635 1.00 86.69 89 ALA A CA 1
ATOM 614 C C . ALA A 1 89 ? -18.368 -2.160 32.719 1.00 86.69 89 ALA A C 1
ATOM 616 O O . ALA A 1 89 ? -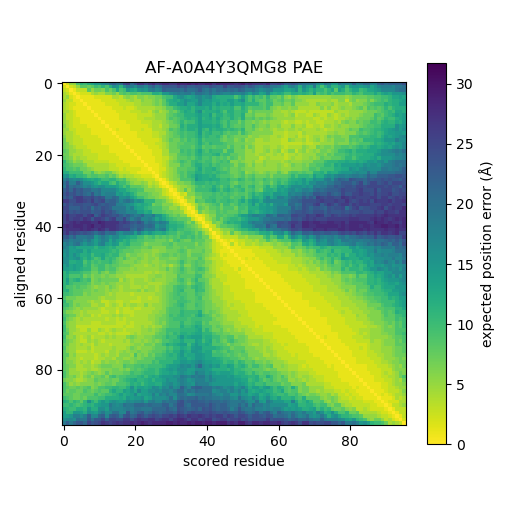19.027 -2.523 33.692 1.00 86.69 89 ALA A O 1
ATOM 617 N N . VAL A 1 90 ? -18.045 -0.878 32.514 1.00 86.38 90 VAL A N 1
ATOM 618 C CA . VAL A 1 90 ? -18.431 0.203 33.435 1.00 86.38 90 VAL A CA 1
ATOM 619 C C . VAL A 1 90 ? -19.953 0.350 33.509 1.00 86.38 90 VAL A C 1
ATOM 621 O O . VAL A 1 90 ? -20.497 0.472 34.602 1.00 86.38 90 VAL A O 1
ATOM 624 N N . MET A 1 91 ? -20.666 0.312 32.377 1.00 78.56 91 MET A N 1
ATOM 625 C CA . MET A 1 91 ? -22.134 0.402 32.379 1.00 78.56 91 MET A CA 1
ATOM 626 C C . MET A 1 91 ? -22.795 -0.741 33.157 1.00 78.56 91 MET A C 1
ATOM 628 O O . MET A 1 91 ? -23.718 -0.487 33.927 1.00 78.56 91 MET A O 1
ATOM 632 N N . GLN A 1 92 ? -22.308 -1.974 33.006 1.00 78.69 92 GLN A N 1
ATOM 633 C CA . GLN A 1 92 ? -22.843 -3.130 33.735 1.00 78.69 92 GLN A CA 1
ATOM 634 C C . GLN A 1 92 ? -22.636 -3.010 35.250 1.00 78.69 92 GLN A C 1
ATOM 636 O O . GLN A 1 92 ? -23.503 -3.410 36.026 1.00 78.69 92 GLN A O 1
ATOM 641 N N . GLU A 1 93 ? -21.522 -2.417 35.681 1.00 76.56 93 GLU A N 1
ATOM 642 C CA . GLU A 1 93 ? -21.234 -2.170 37.096 1.00 76.56 93 GLU A CA 1
ATOM 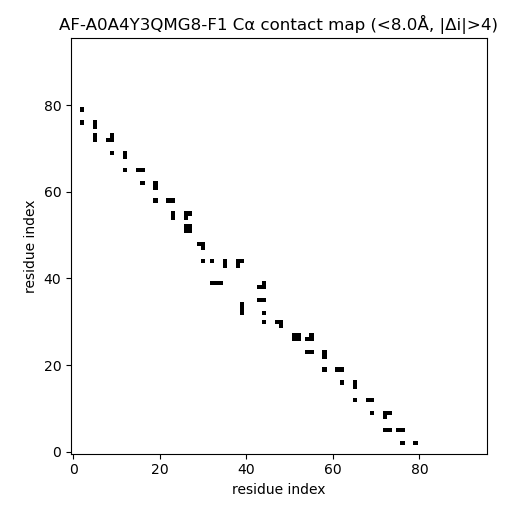643 C C . GLU A 1 93 ? -22.197 -1.139 37.720 1.00 76.56 93 GLU A C 1
ATOM 645 O O . GLU A 1 93 ? -22.520 -1.241 38.899 1.00 76.56 93 GLU A O 1
ATOM 650 N N . PHE A 1 94 ? -22.713 -0.184 36.934 1.00 70.06 94 PHE A N 1
ATOM 651 C CA . PHE A 1 94 ? -23.711 0.799 37.389 1.00 70.06 94 PHE A CA 1
ATOM 652 C C . PHE A 1 94 ? -25.158 0.276 37.410 1.00 70.06 94 PHE A C 1
ATOM 654 O O . PHE A 1 94 ? -25.991 0.849 38.114 1.00 70.06 94 PHE A O 1
ATOM 661 N N . GLU A 1 95 ? -25.478 -0.765 36.638 1.00 63.78 95 GLU A N 1
ATOM 662 C CA . GLU A 1 95 ? -26.809 -1.399 36.611 1.00 63.78 95 GLU A CA 1
ATOM 663 C C . GLU A 1 95 ? -26.971 -2.534 37.648 1.00 63.78 95 GLU A C 1
ATOM 665 O O . GLU A 1 95 ? -28.066 -3.090 37.780 1.00 63.78 95 GLU A O 1
ATOM 670 N N . SER A 1 96 ? -25.899 -2.857 38.385 1.00 54.12 96 SER A N 1
ATOM 671 C CA . SER A 1 96 ? -25.824 -3.886 39.441 1.00 54.12 96 SER A CA 1
ATOM 672 C C . SER A 1 96 ? -26.113 -3.328 40.838 1.00 54.12 96 SER A C 1
ATOM 674 O O . SER A 1 96 ? -26.736 -4.060 41.643 1.00 54.12 96 SER A O 1
#

Sequence (96 aa):
MDTDVLAEQASTLGRVSDSLDAAASAAGTPLPGSAFGVLASGIVVGAANGLASNTAQLLSSARELVATMQKGVQVARESFDEVEEQAVAVMQEFES

Foldseek 3Di:
DVLVVLVVLLVVLVVVLVVLVVVLVVLPDQQPCPNPPPVSPPDPSVVSPVVSVVSNVVSVVVNVVSVVVNVVSVVVSVVVVVVVVVVVVVVVVVVD

Organism: Microbacterium testaceum (NCBI:txid2033)

pLDDT: mean 78.41, std 9.86, range [54.12, 92.12]

Solvent-accessible surface area (backbone atoms only — not comparable to full-atom values): 5320 Å² total; per-residue (Å²): 118,66,69,58,52,46,50,51,50,48,53,49,47,50,57,51,47,56,51,47,50,55,51,39,59,61,46,67,56,79,78,58,79,63,77,55,53,86,55,35,84,57,61,57,54,51,52,49,52,50,50,32,52,51,50,42,51,52,42,51,53,51,47,54,50,45,54,51,50,47,51,50,45,51,53,51,48,54,54,50,53,54,52,51,53,52,51,52,54,55,54,54,64,74,77,105

Nearest PDB structures (foldseek):
  2ysu-assembly1_B  TM=7.045E-01  e=9.735E+00  Escherichia coli

Radius of gyration: 23.48 Å; Cα contacts (8 Å, |Δi|>4): 43; chains: 1; bounding box: 49×13×74 Å

Mean predicted aligned error: 9.88 Å

Secondary structure (DSSP, 8-state):
-HHHHHHHHHHHHHHHHHHHHHHHHHHTSPPPTTTTGGGGTTTHHHHHHHHHHHHHHHHHHHHHHHHHHHHHHHHHHHHHHHHHHHHHHHHHHH--